Protein AF-A0A7V7WL93-F1 (afdb_monomer_lite)

Radius of gyration: 30.57 Å; chains: 1; bounding box: 60×70×82 Å

Foldseek 3Di:
DDDDDDDDDDDDPPDDDVVVVVVVVVVVPPPDQDLVSVLVVLLVVLLVCLQQLPPPVNVVRVVVSLVSLVVVDPDPVSSVVSVVSSVVSVVSSVVNNVVVVVVVVVVVVVVVVVVVVVVVVVVVVVVVVD

Secondary structure (DSSP, 8-state):
-------------TTS-HHHHHHHHHHHT-PPPPHHHHHHHHHHHHHHHHHHT-HHHHHHHHHHHHHHHHHH--SHHHHHHHHHHHHHHHHHHHHHHHHHHHHHHHHHHHHHHHHHHHHHHHHHHHHHT-

pLDDT: mean 81.03, std 16.49, range [40.09, 96.81]

Sequence (130 aa):
MRGNLSMKPEFQKPGMNPFFVALAGARAQAKEATPVQKLFTEIRELEKLAEAGNLKGWQEKVPQVLELAETVHEDPIKRLEIQVQIKKYELTLYLKASKQALQQAQTAETQAKEAELLDNTSASRELWNK

Structure (mmCIF, N/CA/C/O backbone):
data_AF-A0A7V7WL93-F1
#
_entry.id   AF-A0A7V7WL93-F1
#
loop_
_atom_site.group_PDB
_atom_site.id
_atom_site.type_symbol
_atom_site.label_atom_id
_atom_site.label_alt_id
_atom_site.label_comp_id
_atom_site.label_asym_id
_atom_site.label_entity_id
_atom_site.label_seq_id
_atom_site.pdbx_PDB_ins_code
_atom_site.Cartn_x
_atom_site.Cartn_y
_atom_site.Cartn_z
_atom_site.occupancy
_atom_site.B_iso_or_equiv
_atom_site.auth_seq_id
_atom_site.auth_comp_id
_atom_site.auth_asym_id
_atom_site.auth_atom_id
_atom_site.pdbx_PDB_model_num
ATOM 1 N N . MET A 1 1 ? -29.099 -60.431 33.710 1.00 41.91 1 MET A N 1
ATOM 2 C CA . MET A 1 1 ? -27.619 -60.421 33.710 1.00 41.91 1 MET A CA 1
ATOM 3 C C . MET A 1 1 ? -27.160 -59.228 32.883 1.00 41.91 1 MET A C 1
ATOM 5 O O . MET A 1 1 ? -27.597 -59.105 31.748 1.00 41.91 1 MET A O 1
ATOM 9 N N . ARG A 1 2 ? -26.414 -58.291 33.485 1.00 40.09 2 ARG A N 1
ATOM 10 C CA . ARG A 1 2 ? -25.962 -57.039 32.852 1.00 40.09 2 ARG A CA 1
ATOM 11 C C . ARG A 1 2 ? -24.677 -57.302 32.061 1.00 40.09 2 ARG A C 1
ATOM 13 O O . ARG A 1 2 ? -23.695 -57.737 32.652 1.00 40.09 2 ARG A O 1
ATOM 20 N N . GLY A 1 3 ? -24.687 -57.037 30.757 1.00 45.00 3 GLY A N 1
ATOM 21 C CA . GLY A 1 3 ? -23.476 -56.975 29.940 1.00 45.00 3 GLY A CA 1
ATOM 22 C C . GLY A 1 3 ? -22.896 -55.565 30.000 1.00 45.00 3 GLY A C 1
ATOM 23 O O . GLY A 1 3 ? -23.440 -54.655 29.383 1.00 45.00 3 GLY A O 1
ATOM 24 N N . ASN A 1 4 ? -21.819 -55.376 30.763 1.00 47.94 4 ASN A N 1
ATOM 25 C CA . ASN A 1 4 ? -21.038 -54.143 30.730 1.00 47.94 4 ASN A CA 1
ATOM 26 C C . ASN A 1 4 ? -20.194 -54.136 29.450 1.00 47.94 4 ASN A C 1
ATOM 28 O O . ASN A 1 4 ? -19.254 -54.920 29.317 1.00 47.94 4 ASN A O 1
ATOM 32 N N . LEU A 1 5 ? -20.529 -53.250 28.512 1.00 53.25 5 LEU A N 1
ATOM 33 C CA . LEU A 1 5 ? -19.674 -52.937 27.373 1.00 53.25 5 LEU A CA 1
ATOM 34 C C . LEU A 1 5 ? -18.415 -52.230 27.886 1.00 53.25 5 LEU A C 1
ATOM 36 O O . LEU A 1 5 ? -18.465 -51.143 28.457 1.00 53.25 5 LEU A O 1
ATOM 40 N N . SER A 1 6 ? -17.289 -52.910 27.703 1.00 41.91 6 SER A N 1
ATOM 41 C CA . SER A 1 6 ? -15.938 -52.431 27.959 1.00 41.91 6 SER A CA 1
ATOM 42 C C . SER A 1 6 ? -15.659 -51.175 27.125 1.00 41.91 6 SER A C 1
ATOM 44 O O . SER A 1 6 ? -15.492 -51.259 25.909 1.00 41.91 6 SER A O 1
ATOM 46 N N . MET A 1 7 ? -15.582 -50.009 27.773 1.00 50.34 7 MET A N 1
ATOM 47 C CA . MET A 1 7 ? -14.844 -48.877 27.216 1.00 50.34 7 MET A CA 1
ATOM 48 C C . MET A 1 7 ? -13.356 -49.208 27.315 1.00 50.34 7 MET A C 1
ATOM 50 O O . MET A 1 7 ? -12.782 -49.219 28.403 1.00 50.34 7 MET A O 1
ATOM 54 N N . LYS A 1 8 ? -12.735 -49.516 26.176 1.00 47.53 8 LYS A N 1
ATOM 55 C CA . LYS A 1 8 ? -11.277 -49.531 26.063 1.00 47.53 8 LYS A CA 1
ATOM 56 C C . LYS A 1 8 ? -10.799 -48.075 26.066 1.00 47.53 8 LYS A C 1
ATOM 58 O O . LYS A 1 8 ? -11.231 -47.330 25.189 1.00 47.53 8 LYS A O 1
ATOM 63 N N . PRO A 1 9 ? -9.929 -47.645 26.991 1.00 48.78 9 PRO A N 1
ATOM 64 C CA . PRO A 1 9 ? -9.226 -46.386 26.816 1.00 48.78 9 PRO A CA 1
ATOM 65 C C . PRO A 1 9 ? -8.231 -46.559 25.664 1.00 48.78 9 PRO A C 1
ATOM 67 O O . PRO A 1 9 ? -7.380 -47.452 25.694 1.00 48.78 9 PRO A O 1
ATOM 70 N N . GLU A 1 10 ? -8.360 -45.736 24.625 1.00 54.91 10 GLU A N 1
ATOM 71 C CA . GLU A 1 10 ? -7.340 -45.624 23.587 1.00 54.91 10 GLU A CA 1
ATOM 72 C C . GLU A 1 10 ? -6.031 -45.174 24.243 1.00 54.91 10 GLU A C 1
ATOM 74 O O . GLU A 1 10 ? -5.923 -44.095 24.825 1.00 54.91 10 GLU A O 1
ATOM 79 N N . PHE A 1 11 ? -5.045 -46.066 24.200 1.00 48.75 11 PHE A N 1
ATOM 80 C CA . PHE A 1 11 ? -3.708 -45.860 24.733 1.00 48.75 11 PHE A CA 1
ATOM 81 C C . PHE A 1 11 ? -3.065 -44.642 24.048 1.00 48.75 11 PHE A C 1
ATOM 83 O O . PHE A 1 11 ? -2.722 -44.690 22.864 1.00 48.75 11 PHE A O 1
ATOM 90 N N . GLN A 1 12 ? -2.870 -43.549 24.792 1.00 56.88 12 GLN A N 1
ATOM 91 C CA . GLN A 1 12 ? -1.977 -42.470 24.373 1.00 56.88 12 GLN A CA 1
ATOM 92 C C . GLN A 1 12 ? -0.568 -43.050 24.196 1.00 56.88 12 GLN A C 1
ATOM 94 O O . GLN A 1 12 ? -0.054 -43.743 25.076 1.00 56.88 12 GLN A O 1
ATOM 99 N N . LYS A 1 13 ? 0.044 -42.793 23.034 1.00 57.97 13 LYS A N 1
ATOM 100 C CA . LYS A 1 13 ? 1.392 -43.267 22.691 1.00 57.97 13 LYS A CA 1
ATOM 101 C C . LYS A 1 13 ? 2.375 -42.940 23.834 1.00 57.97 13 LYS A C 1
ATOM 103 O O . LYS A 1 13 ? 2.469 -41.770 24.216 1.00 57.97 13 LYS A O 1
ATOM 108 N N . PRO A 1 14 ? 3.119 -43.925 24.366 1.00 53.66 14 PRO A N 1
ATOM 109 C CA . PRO A 1 14 ? 4.050 -43.698 25.463 1.00 53.66 14 PRO A CA 1
ATOM 110 C C . PRO A 1 14 ? 5.256 -42.913 24.934 1.00 53.66 14 PRO A C 1
ATOM 112 O O . PRO A 1 14 ? 6.034 -43.426 24.135 1.00 53.66 14 PRO A O 1
ATOM 115 N N . GLY A 1 15 ? 5.380 -41.645 25.332 1.00 58.50 15 GLY A N 1
ATOM 116 C CA . GLY A 1 15 ? 6.540 -40.809 24.992 1.00 58.50 15 GLY A CA 1
ATOM 117 C C . GLY A 1 15 ? 6.270 -39.307 24.880 1.00 58.50 15 GLY A C 1
ATOM 118 O O . GLY A 1 15 ? 7.210 -38.519 24.915 1.00 58.50 15 GLY A O 1
ATOM 119 N N . MET A 1 16 ? 5.010 -38.879 24.783 1.00 60.91 16 MET A N 1
ATOM 120 C CA . MET A 1 16 ? 4.669 -37.454 24.749 1.00 60.91 16 MET A CA 1
ATOM 121 C C . MET A 1 16 ? 4.348 -36.966 26.160 1.00 60.91 16 MET A C 1
ATOM 123 O O . MET A 1 16 ? 3.373 -37.396 26.770 1.00 60.91 16 MET A O 1
ATOM 127 N N . ASN A 1 17 ? 5.192 -36.078 26.690 1.00 75.88 17 ASN A N 1
ATOM 128 C CA . ASN A 1 17 ? 5.000 -35.498 28.015 1.00 75.88 17 ASN A CA 1
ATOM 129 C C . ASN A 1 17 ? 3.629 -34.774 28.071 1.00 75.88 17 ASN A C 1
ATOM 131 O O . ASN A 1 17 ? 3.335 -33.962 27.185 1.00 75.88 17 ASN A O 1
ATOM 135 N N . PRO A 1 18 ? 2.789 -35.057 29.089 1.00 67.88 18 PRO A N 1
ATOM 136 C CA . PRO A 1 18 ? 1.425 -34.532 29.207 1.00 67.88 18 PRO A CA 1
ATOM 137 C C . PRO A 1 18 ? 1.363 -33.000 29.194 1.00 67.88 18 PRO A C 1
ATOM 139 O O . PRO A 1 18 ? 0.357 -32.434 28.772 1.00 67.88 18 PRO A O 1
ATOM 142 N N . PHE A 1 19 ? 2.453 -32.319 29.561 1.00 68.50 19 PHE A N 1
ATOM 143 C CA . PHE A 1 19 ? 2.578 -30.871 29.431 1.00 68.50 19 PHE A CA 1
ATOM 144 C C . PHE A 1 19 ? 2.536 -30.406 27.969 1.00 68.50 19 PHE A C 1
ATOM 146 O O . PHE A 1 19 ? 1.856 -29.435 27.659 1.00 68.50 19 PHE A O 1
ATOM 153 N N . PHE A 1 20 ? 3.196 -31.111 27.042 1.00 67.50 20 PHE A N 1
ATOM 154 C CA . PHE A 1 20 ? 3.158 -30.770 25.614 1.00 67.50 20 PHE A CA 1
ATOM 155 C C . PHE A 1 20 ? 1.814 -31.108 24.976 1.00 67.50 20 PHE A C 1
ATOM 157 O O . PHE A 1 20 ? 1.381 -30.391 24.082 1.00 67.50 20 PHE A O 1
ATOM 164 N N . VAL A 1 21 ? 1.130 -32.151 25.451 1.00 69.19 21 VAL A N 1
ATOM 165 C CA . VAL A 1 21 ? -0.228 -32.490 24.998 1.00 69.19 21 VAL A CA 1
ATOM 166 C C . VAL A 1 21 ? -1.230 -31.434 25.475 1.00 69.19 21 VAL A C 1
ATOM 168 O O . VAL A 1 21 ? -2.044 -30.967 24.683 1.00 69.19 21 VAL A O 1
ATOM 171 N N . ALA A 1 22 ? -1.119 -30.981 26.727 1.00 64.31 22 ALA A N 1
ATOM 172 C CA . ALA A 1 22 ? -1.926 -29.886 27.260 1.00 64.31 22 ALA A CA 1
ATOM 173 C C . ALA A 1 22 ? -1.605 -28.541 26.584 1.00 64.31 22 ALA A C 1
ATOM 175 O O . ALA A 1 22 ? -2.518 -27.793 26.248 1.00 64.31 22 ALA A O 1
ATOM 176 N N . LEU A 1 23 ? -0.328 -28.249 26.311 1.00 64.44 23 LEU A N 1
ATOM 177 C CA . LEU A 1 23 ? 0.098 -27.043 25.593 1.00 64.44 23 LEU A CA 1
ATOM 178 C C . LEU A 1 23 ? -0.355 -27.064 24.124 1.00 64.44 23 LEU A C 1
ATOM 180 O O . LEU A 1 23 ? -0.770 -26.036 23.594 1.00 64.44 23 LEU A O 1
ATOM 184 N N . ALA A 1 24 ? -0.305 -28.223 23.463 1.00 62.72 24 ALA A N 1
ATOM 185 C CA . ALA A 1 24 ? -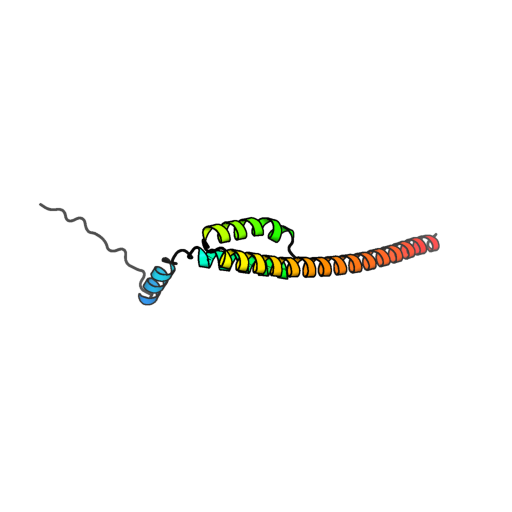0.823 -28.406 22.111 1.00 62.72 24 ALA A CA 1
ATOM 186 C C . ALA A 1 24 ? -2.353 -28.293 22.078 1.00 62.72 24 ALA A C 1
ATOM 188 O O . ALA A 1 24 ? -2.882 -27.642 21.184 1.00 62.72 24 ALA A O 1
ATOM 189 N N . GLY A 1 25 ? -3.056 -28.834 23.077 1.00 60.47 25 GLY A N 1
ATOM 190 C CA . GLY A 1 25 ? -4.499 -28.652 23.250 1.00 60.47 25 GLY A CA 1
ATOM 191 C C . GLY A 1 25 ? -4.888 -27.192 23.505 1.00 60.47 25 GLY A C 1
ATOM 192 O O . GLY A 1 25 ? -5.840 -26.697 22.910 1.00 60.47 25 GLY A O 1
ATOM 193 N N . ALA A 1 26 ? -4.104 -26.463 24.304 1.00 59.12 26 ALA A N 1
ATOM 194 C CA . ALA A 1 26 ? -4.295 -25.033 24.550 1.00 59.12 26 ALA A CA 1
ATOM 195 C C . ALA A 1 26 ? -3.971 -24.167 23.316 1.00 59.12 26 ALA A C 1
ATOM 197 O O . ALA A 1 26 ? -4.628 -23.157 23.088 1.00 59.12 26 ALA A O 1
ATOM 198 N N . ARG A 1 27 ? -2.995 -24.568 22.485 1.00 55.00 27 ARG A N 1
ATOM 199 C CA . ARG A 1 27 ? -2.725 -23.931 21.181 1.00 55.00 27 ARG A CA 1
ATOM 200 C C . ARG A 1 27 ? -3.772 -24.275 20.123 1.00 55.00 27 ARG A C 1
ATOM 202 O O . ARG A 1 27 ? -4.050 -23.435 19.277 1.00 55.00 27 ARG A O 1
ATOM 209 N N . ALA A 1 28 ? -4.352 -25.473 20.165 1.00 54.91 28 ALA A N 1
ATOM 210 C CA . ALA A 1 28 ? -5.471 -25.861 19.306 1.00 54.91 28 ALA A CA 1
ATOM 211 C C . ALA A 1 28 ? -6.758 -25.091 19.659 1.00 54.91 28 ALA A C 1
ATOM 213 O O . ALA A 1 28 ? -7.605 -24.889 18.798 1.00 54.91 28 ALA A O 1
ATOM 214 N N . GLN A 1 29 ? -6.862 -24.583 20.891 1.00 53.59 29 GLN A N 1
ATOM 215 C CA . GLN A 1 29 ? -7.824 -23.559 21.304 1.00 53.59 29 GLN A CA 1
ATOM 216 C C . GLN A 1 29 ? -7.270 -22.144 21.076 1.00 53.59 29 GLN A C 1
ATOM 218 O O . GLN A 1 29 ? -7.368 -21.280 21.951 1.00 53.59 29 GLN A O 1
ATOM 223 N N . ALA A 1 30 ? -6.646 -21.895 19.919 1.00 59.03 30 ALA A N 1
ATOM 224 C CA . ALA A 1 30 ? -6.287 -20.544 19.509 1.00 59.03 30 ALA A CA 1
ATOM 225 C C . ALA A 1 30 ? -7.566 -19.700 19.522 1.00 59.03 30 ALA A C 1
ATOM 227 O O . ALA A 1 30 ? -8.421 -19.854 18.653 1.00 59.03 30 ALA A O 1
ATOM 228 N N . LYS A 1 31 ? -7.725 -18.866 20.560 1.00 65.56 31 LYS A N 1
ATOM 229 C CA . LYS A 1 31 ? -8.835 -17.919 20.672 1.00 65.56 31 LYS A CA 1
ATOM 230 C C . LYS A 1 31 ? -8.948 -17.193 19.340 1.00 65.56 31 LYS A C 1
ATOM 232 O O . LYS A 1 31 ? -7.959 -16.615 18.887 1.00 65.56 31 LYS A O 1
ATOM 237 N N . GLU A 1 32 ? -10.126 -17.257 18.725 1.00 71.12 32 GLU A N 1
ATOM 238 C CA . GLU A 1 32 ? -10.400 -16.506 17.507 1.00 71.12 32 GLU A CA 1
ATOM 239 C C . GLU A 1 32 ? -9.977 -15.053 17.728 1.00 71.12 32 GLU A C 1
ATOM 241 O O . GLU A 1 32 ? -10.304 -14.448 18.755 1.00 71.12 32 GLU A O 1
ATOM 246 N N . ALA A 1 33 ? -9.178 -14.524 16.799 1.00 75.75 33 ALA A N 1
ATOM 247 C CA . ALA A 1 33 ? -8.666 -13.167 16.903 1.00 75.75 33 ALA A CA 1
ATOM 248 C C . ALA A 1 33 ? -9.840 -12.200 17.080 1.00 75.75 33 ALA A C 1
ATOM 250 O O . ALA A 1 33 ? -10.824 -12.262 16.332 1.00 75.75 33 ALA A O 1
ATOM 251 N N . THR A 1 34 ? -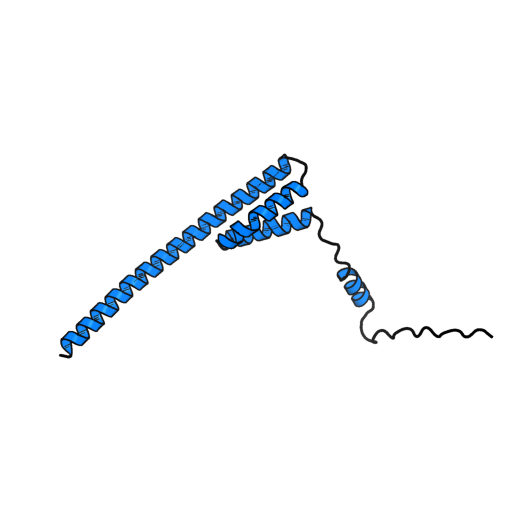9.740 -11.309 18.067 1.00 85.44 34 THR A N 1
ATOM 252 C CA . THR A 1 34 ? -10.799 -10.325 18.296 1.00 85.44 34 THR A CA 1
ATOM 253 C C . THR A 1 34 ? -10.933 -9.412 17.070 1.00 85.44 34 THR A C 1
ATOM 255 O O . THR A 1 34 ? -9.951 -9.211 16.351 1.00 85.44 34 THR A O 1
ATOM 258 N N . PRO A 1 35 ? -12.111 -8.820 16.807 1.00 85.31 35 PRO A N 1
ATOM 259 C CA . PRO A 1 35 ? -12.302 -7.934 15.653 1.00 85.31 35 PRO A CA 1
ATOM 260 C C . PRO A 1 35 ? -11.268 -6.796 15.581 1.00 85.31 35 PRO A C 1
ATOM 262 O O . PRO A 1 35 ? -10.745 -6.486 14.515 1.00 85.31 35 PRO A O 1
ATOM 265 N N . VAL A 1 36 ? -10.875 -6.257 16.739 1.00 88.38 36 VAL A N 1
ATOM 266 C CA . VAL A 1 36 ? -9.806 -5.254 16.864 1.00 88.38 36 VAL A CA 1
ATOM 267 C C . VAL A 1 36 ? -8.439 -5.819 16.468 1.00 88.38 36 VAL A C 1
ATOM 269 O O . VAL A 1 36 ? -7.679 -5.160 15.765 1.00 88.38 36 VAL A O 1
ATOM 272 N N . GLN A 1 37 ? -8.111 -7.045 16.885 1.00 88.88 37 GLN A N 1
ATOM 273 C CA . GLN A 1 37 ? -6.859 -7.694 16.484 1.00 88.88 37 GLN A CA 1
ATOM 274 C C . GLN A 1 37 ? -6.814 -7.941 14.976 1.00 88.88 37 GLN A C 1
ATOM 276 O O . GLN A 1 37 ? -5.776 -7.692 14.369 1.00 88.88 37 GLN A O 1
ATOM 281 N N . LYS A 1 38 ? -7.938 -8.360 14.377 1.00 91.06 38 LYS A N 1
ATOM 282 C CA . LYS A 1 38 ? -8.065 -8.507 12.921 1.00 91.06 38 LYS A CA 1
ATOM 283 C C . LYS A 1 38 ? -7.820 -7.174 12.213 1.00 91.06 38 LYS A C 1
ATOM 285 O O . LYS A 1 38 ? -7.033 -7.116 11.276 1.00 91.06 38 LYS A O 1
ATOM 290 N N . LEU A 1 39 ? -8.404 -6.085 12.711 1.00 91.56 39 LEU A N 1
ATOM 291 C CA . LEU A 1 39 ? -8.183 -4.757 12.140 1.00 91.56 39 LEU A CA 1
ATOM 292 C C . LEU A 1 39 ? -6.700 -4.361 12.158 1.00 91.56 39 LEU A C 1
ATOM 294 O O . LEU A 1 39 ? -6.160 -3.946 11.136 1.00 91.56 39 LEU A O 1
ATOM 298 N N . PHE A 1 40 ? -6.006 -4.555 13.281 1.00 91.50 40 PHE A N 1
ATOM 299 C CA . PHE A 1 40 ? -4.575 -4.249 13.358 1.00 91.50 40 PHE A CA 1
ATOM 300 C C . PHE A 1 40 ? -3.714 -5.132 12.450 1.00 91.50 40 PHE A C 1
ATOM 302 O O . PHE A 1 40 ? -2.722 -4.647 11.902 1.00 91.50 40 PHE A O 1
ATOM 309 N N . THR A 1 41 ? -4.066 -6.408 12.267 1.00 93.12 41 THR A N 1
ATOM 310 C CA . THR A 1 41 ? -3.349 -7.268 11.316 1.00 93.12 41 THR A CA 1
ATOM 311 C C . THR A 1 41 ? -3.536 -6.792 9.882 1.00 93.12 41 THR A C 1
ATOM 313 O O . THR A 1 41 ? -2.550 -6.687 9.159 1.00 93.12 41 THR A O 1
ATOM 316 N N . GLU A 1 42 ? -4.755 -6.409 9.503 1.00 93.88 42 GLU A N 1
ATOM 317 C CA . GLU A 1 42 ? -5.061 -5.900 8.163 1.00 93.88 42 GLU A CA 1
ATOM 318 C C . GLU A 1 42 ? -4.361 -4.557 7.884 1.00 93.88 42 GLU A C 1
ATOM 320 O O . GLU A 1 42 ? -3.762 -4.363 6.826 1.00 93.88 42 GLU A O 1
ATOM 325 N N . ILE A 1 43 ? -4.325 -3.651 8.868 1.00 94.50 43 ILE A N 1
ATOM 326 C CA . ILE A 1 43 ? -3.577 -2.385 8.774 1.00 94.50 43 ILE A CA 1
ATOM 327 C C . ILE A 1 43 ? -2.076 -2.643 8.588 1.00 94.50 43 ILE A C 1
ATOM 329 O O . ILE A 1 43 ? -1.423 -1.983 7.779 1.00 94.50 43 ILE A O 1
ATOM 333 N N . ARG A 1 44 ? -1.515 -3.622 9.303 1.00 95.19 44 ARG A N 1
ATOM 334 C CA . ARG A 1 44 ? -0.104 -4.000 9.151 1.00 95.19 44 ARG A CA 1
ATOM 335 C C . ARG A 1 44 ? 0.189 -4.598 7.775 1.00 95.19 44 ARG A C 1
ATOM 337 O O . ARG A 1 44 ? 1.303 -4.490 7.270 1.00 95.19 44 ARG A O 1
ATOM 344 N N . GLU A 1 45 ? -0.782 -5.253 7.157 1.00 94.94 45 GLU A N 1
ATOM 345 C CA . GLU A 1 45 ? -0.639 -5.750 5.791 1.00 94.94 45 GLU A CA 1
ATOM 346 C C . GLU A 1 45 ? -0.696 -4.621 4.763 1.00 94.94 45 GLU A C 1
ATOM 348 O O . GLU A 1 45 ? 0.105 -4.629 3.828 1.00 94.94 45 GLU A O 1
ATOM 353 N N . LEU A 1 46 ? -1.540 -3.607 4.976 1.00 95.50 46 LEU A N 1
ATOM 354 C CA . LEU A 1 46 ? -1.505 -2.374 4.186 1.00 95.50 46 LEU A CA 1
ATOM 355 C C . LEU A 1 46 ? -0.138 -1.680 4.275 1.00 95.50 46 LEU A C 1
ATOM 357 O O . LEU A 1 46 ? 0.412 -1.287 3.248 1.00 95.50 46 LEU A O 1
ATOM 361 N N . GLU A 1 47 ? 0.452 -1.590 5.468 1.00 96.25 47 GLU A N 1
ATOM 362 C CA . GLU A 1 47 ? 1.803 -1.043 5.656 1.00 96.25 47 GLU A CA 1
ATOM 363 C C . GLU A 1 47 ? 2.846 -1.792 4.810 1.00 96.25 47 GLU A C 1
ATOM 365 O O . GLU A 1 47 ? 3.601 -1.169 4.063 1.00 96.25 47 GLU A O 1
ATOM 370 N N . LYS A 1 48 ? 2.834 -3.132 4.829 1.00 95.81 48 LYS A N 1
ATOM 371 C CA . LYS A 1 48 ? 3.739 -3.949 3.999 1.00 95.81 48 LYS A CA 1
ATOM 372 C C . LYS A 1 48 ? 3.534 -3.718 2.501 1.00 95.81 48 LYS A C 1
ATOM 374 O O . LYS A 1 48 ? 4.506 -3.653 1.749 1.00 95.81 48 LYS A O 1
ATOM 379 N N . LEU A 1 49 ? 2.282 -3.607 2.052 1.00 94.75 49 LEU A N 1
ATOM 380 C CA . LEU A 1 49 ? 1.965 -3.324 0.649 1.00 94.75 49 LEU A CA 1
ATOM 381 C C . LEU A 1 49 ? 2.489 -1.946 0.228 1.00 94.75 49 LEU A C 1
ATOM 383 O O . LEU A 1 49 ? 3.055 -1.814 -0.860 1.00 94.75 49 LEU A O 1
ATOM 387 N N . ALA A 1 50 ? 2.360 -0.949 1.105 1.00 95.00 50 ALA A N 1
ATOM 388 C CA . ALA A 1 50 ? 2.892 0.389 0.891 1.00 95.00 50 ALA A CA 1
ATOM 389 C C . ALA A 1 50 ? 4.424 0.405 0.818 1.00 95.00 50 ALA A C 1
ATOM 391 O O . ALA A 1 50 ? 4.991 1.004 -0.096 1.00 95.00 50 ALA A O 1
ATOM 392 N N . GLU A 1 51 ? 5.107 -0.292 1.728 1.00 94.31 51 GLU A N 1
ATOM 393 C CA . GLU A 1 51 ? 6.569 -0.416 1.710 1.00 94.31 51 GLU A CA 1
ATOM 394 C C . GLU A 1 51 ? 7.087 -1.094 0.437 1.00 94.31 51 GLU A C 1
ATOM 396 O O . GLU A 1 51 ? 8.121 -0.685 -0.103 1.00 94.31 51 GLU A O 1
ATOM 401 N N . ALA A 1 52 ? 6.348 -2.091 -0.057 1.00 93.12 52 ALA A N 1
ATOM 402 C CA . ALA A 1 52 ? 6.652 -2.801 -1.294 1.00 93.12 52 ALA A CA 1
ATOM 403 C C . ALA A 1 52 ? 6.346 -1.988 -2.566 1.00 93.12 52 ALA A C 1
ATOM 405 O O . ALA A 1 52 ? 6.856 -2.329 -3.632 1.00 93.12 52 ALA A O 1
ATOM 406 N N . GLY A 1 53 ? 5.530 -0.930 -2.482 1.00 92.06 53 GLY A N 1
ATOM 407 C CA . GLY A 1 53 ? 5.055 -0.194 -3.659 1.00 92.06 53 GLY A CA 1
ATOM 408 C C . GLY A 1 53 ? 3.963 -0.930 -4.451 1.00 92.06 53 GLY A C 1
ATOM 409 O O . GLY A 1 53 ? 3.734 -0.615 -5.617 1.00 92.06 53 GLY A O 1
ATOM 410 N N . ASN A 1 54 ? 3.283 -1.920 -3.857 1.00 94.00 54 ASN A N 1
ATOM 411 C CA . ASN A 1 54 ? 2.303 -2.756 -4.557 1.00 94.00 54 ASN A CA 1
ATOM 412 C C . ASN A 1 54 ? 0.924 -2.077 -4.653 1.00 94.00 54 ASN A C 1
ATOM 414 O O . ASN A 1 54 ? 0.042 -2.301 -3.821 1.00 94.00 54 ASN A O 1
ATOM 418 N N . LEU A 1 55 ? 0.732 -1.274 -5.703 1.00 93.44 55 LEU A N 1
ATOM 419 C CA . LEU A 1 55 ? -0.518 -0.547 -5.958 1.00 93.44 55 L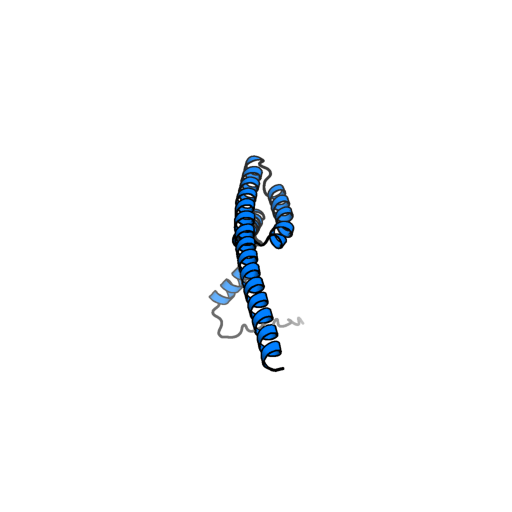EU A CA 1
ATOM 420 C C . LEU A 1 55 ? -1.728 -1.467 -6.145 1.00 93.44 55 LEU A C 1
ATOM 422 O O . LEU A 1 55 ? -2.811 -1.161 -5.653 1.00 93.44 55 LEU A O 1
ATOM 426 N N . LYS A 1 56 ? -1.551 -2.600 -6.830 1.00 93.25 56 LYS A N 1
ATOM 427 C CA . LYS A 1 56 ? -2.655 -3.520 -7.124 1.00 93.25 56 LYS A CA 1
ATOM 428 C C . LYS A 1 56 ? -3.185 -4.168 -5.845 1.00 93.25 56 LYS A C 1
ATOM 430 O O . LYS A 1 56 ? -4.376 -4.090 -5.564 1.00 93.25 56 LYS A O 1
ATOM 435 N N . GLY A 1 57 ? -2.285 -4.730 -5.036 1.00 93.69 57 GLY A N 1
ATOM 436 C CA . GLY A 1 57 ? -2.664 -5.331 -3.755 1.00 93.69 57 GLY A CA 1
ATOM 437 C C . GLY A 1 57 ? -3.267 -4.310 -2.790 1.00 93.69 57 GLY A C 1
ATOM 438 O O . GLY A 1 57 ? -4.190 -4.629 -2.048 1.00 93.69 57 GLY A O 1
ATOM 439 N N . TRP A 1 58 ? -2.792 -3.062 -2.828 1.00 95.06 58 TRP A N 1
ATOM 440 C CA . TRP A 1 58 ? -3.367 -1.971 -2.045 1.00 95.06 58 TRP A CA 1
ATOM 441 C C . TRP A 1 58 ? -4.824 -1.674 -2.434 1.00 95.06 58 TRP A C 1
ATOM 443 O O . TRP A 1 58 ? -5.689 -1.625 -1.561 1.00 95.06 58 TRP A O 1
ATOM 453 N N . GLN A 1 59 ? -5.117 -1.527 -3.731 1.00 94.81 59 GLN A N 1
ATOM 454 C CA . GLN A 1 59 ? -6.469 -1.229 -4.229 1.00 94.81 59 GLN A CA 1
ATOM 455 C C . GLN A 1 59 ? -7.490 -2.316 -3.874 1.00 94.81 59 GLN A C 1
ATOM 457 O O . GLN A 1 59 ? -8.631 -2.002 -3.546 1.00 94.81 59 GLN A O 1
ATOM 462 N N . GLU A 1 60 ? -7.076 -3.581 -3.904 1.00 95.31 60 GLU A N 1
ATOM 463 C CA . GLU A 1 60 ? -7.934 -4.716 -3.548 1.00 95.31 60 GLU A CA 1
ATOM 464 C C . GLU A 1 60 ? -8.234 -4.765 -2.039 1.00 95.31 60 GLU A C 1
ATOM 466 O O . GLU A 1 60 ? -9.316 -5.191 -1.628 1.00 95.31 60 GLU A O 1
ATOM 471 N N . LYS A 1 61 ? -7.283 -4.318 -1.210 1.00 93.56 61 LYS A N 1
ATOM 472 C CA . LYS A 1 61 ? -7.303 -4.542 0.238 1.00 93.56 61 LYS A CA 1
ATOM 473 C C . LYS A 1 61 ? -7.848 -3.374 1.055 1.00 93.56 61 LYS A C 1
ATOM 475 O O . LYS A 1 61 ? -8.532 -3.597 2.049 1.00 93.56 61 LYS A O 1
ATOM 480 N N . VAL A 1 62 ? -7.609 -2.132 0.634 1.00 94.50 62 VAL A N 1
ATOM 481 C CA . VAL A 1 62 ? -8.067 -0.930 1.358 1.00 94.50 62 VAL A CA 1
ATOM 482 C C . VAL A 1 62 ? -9.569 -0.914 1.664 1.00 94.50 62 VAL A C 1
ATOM 484 O O . VAL A 1 62 ? -9.905 -0.612 2.811 1.00 94.50 62 VAL A O 1
ATOM 487 N N . PRO A 1 63 ? -10.479 -1.248 0.724 1.00 94.62 63 PRO A N 1
ATOM 488 C CA . PRO A 1 63 ? -11.915 -1.225 1.006 1.00 94.62 63 PRO A CA 1
ATOM 489 C C . PRO A 1 63 ? -12.300 -2.148 2.167 1.00 94.62 63 PRO A C 1
ATOM 491 O O . PRO A 1 63 ? -13.086 -1.759 3.025 1.00 94.62 63 PRO A O 1
ATOM 494 N N . GLN A 1 64 ? -11.671 -3.324 2.244 1.00 93.50 64 GLN A N 1
ATOM 495 C CA . GLN A 1 64 ? -11.929 -4.321 3.287 1.00 93.50 64 GLN A CA 1
ATOM 496 C C . GLN A 1 64 ? -11.501 -3.809 4.668 1.00 93.50 64 GLN A C 1
ATOM 498 O O . GLN A 1 64 ? -12.202 -4.008 5.656 1.00 93.50 64 GLN A O 1
ATOM 503 N N . VAL A 1 65 ? -10.364 -3.108 4.745 1.00 93.31 65 VAL A N 1
ATOM 504 C CA . VAL A 1 65 ? -9.872 -2.537 6.010 1.00 93.31 65 VAL A CA 1
ATOM 505 C C . VAL A 1 65 ? -10.740 -1.367 6.471 1.00 93.31 65 VAL A C 1
ATOM 507 O O . VAL A 1 65 ? -10.968 -1.217 7.669 1.00 93.31 65 VAL A O 1
ATOM 510 N N . LEU A 1 66 ? -11.245 -0.552 5.540 1.00 93.19 66 LEU A N 1
ATOM 511 C CA . LEU A 1 66 ? -12.157 0.550 5.859 1.00 93.19 66 LEU A CA 1
ATOM 512 C C . LEU A 1 66 ? -13.500 0.036 6.387 1.00 93.19 66 LEU A C 1
ATOM 514 O O . LEU A 1 66 ? -13.955 0.505 7.427 1.00 93.19 66 LEU A O 1
ATOM 518 N N . GLU A 1 67 ? -14.084 -0.972 5.738 1.00 92.88 67 GLU A N 1
ATOM 519 C CA . GLU A 1 67 ? -15.312 -1.626 6.206 1.00 92.88 67 GLU A CA 1
ATOM 520 C C . GLU A 1 67 ? -15.108 -2.278 7.586 1.00 92.88 67 GLU A C 1
ATOM 522 O O . GLU A 1 67 ? -15.921 -2.125 8.502 1.00 92.88 67 GLU A O 1
ATOM 527 N N . LEU A 1 68 ? -13.965 -2.939 7.795 1.00 91.19 68 LEU A N 1
ATOM 528 C CA . LEU A 1 68 ? -13.619 -3.500 9.098 1.00 91.19 68 LEU A CA 1
ATOM 529 C C . LEU A 1 68 ? -13.449 -2.406 10.168 1.00 91.19 68 LEU A C 1
ATOM 531 O O . LEU A 1 68 ? -13.874 -2.585 11.304 1.00 91.19 68 LEU A O 1
ATOM 535 N N . ALA A 1 69 ? -12.876 -1.252 9.827 1.00 90.94 69 ALA A N 1
ATOM 536 C CA . ALA A 1 69 ? -12.747 -0.135 10.760 1.00 90.94 69 ALA A CA 1
ATOM 537 C C . ALA A 1 69 ? -14.112 0.448 11.162 1.00 90.94 69 ALA A C 1
ATOM 539 O O . ALA A 1 69 ? -14.303 0.799 12.327 1.00 90.94 69 ALA A O 1
ATOM 540 N N . GLU A 1 70 ? -15.066 0.516 10.229 1.00 90.44 70 GLU A N 1
ATOM 541 C CA . GLU A 1 70 ? -16.434 0.970 10.501 1.00 90.44 70 GLU A CA 1
ATOM 542 C C . GLU A 1 70 ? -17.200 0.010 11.414 1.00 90.44 70 GLU A C 1
ATOM 544 O O . GLU A 1 70 ? -17.913 0.458 12.309 1.00 90.44 70 GLU A O 1
ATOM 549 N N . THR A 1 71 ? -17.018 -1.299 11.234 1.00 89.75 71 THR A N 1
ATOM 550 C CA . THR A 1 71 ? -17.677 -2.314 12.075 1.00 89.75 71 THR A CA 1
ATOM 551 C C . THR A 1 71 ? -17.055 -2.446 13.465 1.00 89.75 71 THR A C 1
ATOM 553 O O . THR A 1 71 ? -17.752 -2.764 14.426 1.00 89.75 71 THR A O 1
ATOM 556 N N . VAL A 1 72 ? -15.747 -2.211 13.597 1.00 90.12 72 VAL A N 1
ATOM 557 C CA . VAL A 1 72 ? -15.010 -2.370 14.862 1.00 90.12 72 VAL A CA 1
ATOM 558 C C . VAL A 1 72 ? -15.100 -1.128 15.755 1.00 90.12 72 VAL A C 1
ATOM 560 O O . VAL A 1 72 ? -15.037 -1.247 16.983 1.00 90.12 72 VAL A O 1
ATOM 563 N N . HIS A 1 73 ? -15.224 0.067 15.173 1.00 87.38 73 HIS A N 1
ATOM 564 C CA . HIS A 1 73 ? -15.229 1.327 15.912 1.00 87.38 73 HIS A CA 1
ATOM 565 C C . HIS A 1 73 ? -16.523 2.120 15.699 1.00 87.38 73 HIS A C 1
ATOM 567 O O . HIS A 1 73 ? -16.717 2.758 14.670 1.00 87.38 73 HIS A O 1
ATOM 573 N N . GLU A 1 74 ? -17.362 2.183 16.734 1.00 85.75 74 GLU A N 1
ATOM 574 C CA . GLU A 1 74 ? -18.521 3.091 16.765 1.00 85.75 74 GLU A CA 1
ATOM 575 C C . GLU A 1 74 ? -18.083 4.564 16.904 1.00 85.75 74 GLU A C 1
ATOM 577 O O . GLU A 1 74 ? -18.671 5.473 16.309 1.00 85.75 74 GLU A O 1
ATOM 582 N N . ASP A 1 75 ? -16.991 4.795 17.641 1.00 90.94 75 ASP A N 1
ATOM 583 C CA . ASP A 1 75 ? -16.424 6.119 17.902 1.00 90.94 75 ASP A CA 1
ATOM 584 C C . ASP A 1 75 ? -15.889 6.769 16.606 1.00 90.94 75 ASP A C 1
ATOM 586 O O . ASP A 1 75 ? -15.002 6.207 15.948 1.00 90.94 75 ASP A O 1
ATOM 590 N N . PRO A 1 76 ? -16.398 7.952 16.213 1.00 88.88 76 PRO A N 1
ATOM 591 C CA . PRO A 1 76 ? -15.927 8.658 15.025 1.00 88.88 76 PRO A CA 1
ATOM 592 C C . PRO A 1 76 ? -14.451 9.073 15.106 1.00 88.88 76 PRO A C 1
ATOM 594 O O . PRO A 1 76 ? -13.790 9.116 14.070 1.00 88.88 76 PRO A O 1
ATOM 597 N N . ILE A 1 77 ? -13.907 9.337 16.300 1.00 92.50 77 ILE A N 1
ATOM 598 C CA . ILE A 1 77 ? -12.504 9.751 16.458 1.00 92.50 77 ILE A CA 1
ATOM 599 C C . ILE A 1 77 ? -11.574 8.595 16.088 1.00 92.50 77 ILE A C 1
ATOM 601 O O . ILE A 1 77 ? -10.671 8.761 15.272 1.00 92.50 77 ILE A O 1
ATOM 605 N N . LYS A 1 78 ? -11.847 7.393 16.604 1.00 89.38 78 LYS A N 1
ATOM 606 C CA . LYS A 1 78 ? -11.048 6.197 16.293 1.00 89.38 78 LYS A CA 1
ATOM 607 C C . LYS A 1 78 ? -11.114 5.835 14.813 1.00 89.38 78 LYS A C 1
ATOM 609 O O . LYS A 1 78 ? -10.103 5.474 14.222 1.00 89.38 78 LYS A O 1
ATOM 614 N N . ARG A 1 79 ? -12.283 5.982 14.179 1.00 89.94 79 ARG A N 1
ATOM 615 C CA . ARG A 1 79 ? -12.416 5.792 12.724 1.00 89.94 79 ARG A CA 1
ATOM 616 C C . ARG A 1 79 ? -11.546 6.773 11.940 1.00 89.94 79 ARG A C 1
ATOM 618 O O . ARG A 1 79 ? -10.861 6.360 11.006 1.00 89.94 79 ARG A O 1
ATOM 625 N N . LEU A 1 80 ? -11.528 8.045 12.342 1.00 92.38 80 LEU A N 1
ATOM 626 C CA . LEU A 1 80 ? -10.663 9.058 11.735 1.00 92.38 80 LEU A CA 1
ATOM 627 C C . LEU A 1 80 ? -9.176 8.729 11.913 1.00 92.38 80 LEU A C 1
ATOM 629 O O . LEU A 1 80 ? -8.419 8.859 10.955 1.00 92.38 80 LEU A O 1
ATOM 633 N N . GLU A 1 81 ? -8.754 8.258 13.086 1.00 92.81 81 GLU A N 1
ATOM 634 C CA . GLU A 1 81 ? -7.365 7.836 13.324 1.00 92.81 81 GLU A CA 1
ATOM 635 C C . GLU A 1 81 ? -6.931 6.732 12.348 1.00 92.81 81 GLU A C 1
ATOM 637 O O . GLU A 1 81 ? -5.869 6.839 11.727 1.00 92.81 81 GLU A O 1
ATOM 642 N N . ILE A 1 82 ? -7.779 5.718 12.138 1.00 93.44 82 ILE A N 1
ATOM 643 C CA . ILE A 1 82 ? -7.506 4.647 11.169 1.00 93.44 82 ILE A CA 1
ATOM 644 C C . ILE A 1 82 ? -7.446 5.192 9.739 1.00 93.44 82 ILE A C 1
ATOM 646 O O . ILE A 1 82 ? -6.529 4.853 8.990 1.00 93.44 82 ILE A O 1
ATOM 650 N N . GLN A 1 83 ? -8.371 6.072 9.349 1.00 93.25 83 GLN A N 1
ATOM 651 C CA . GLN A 1 83 ? -8.350 6.688 8.018 1.00 93.25 83 GLN A CA 1
ATOM 652 C C . GLN A 1 83 ? -7.071 7.501 7.785 1.00 93.25 83 GLN A C 1
ATOM 654 O O . GLN A 1 83 ? -6.442 7.368 6.734 1.00 93.25 83 GLN A O 1
ATOM 659 N N . VAL A 1 84 ? -6.644 8.297 8.768 1.00 96.00 84 VAL A N 1
ATOM 660 C CA . VAL A 1 84 ? -5.387 9.057 8.710 1.00 96.00 84 VAL A CA 1
ATOM 661 C C . VAL A 1 84 ? -4.194 8.112 8.574 1.00 96.00 84 VAL A C 1
ATOM 663 O O . VAL 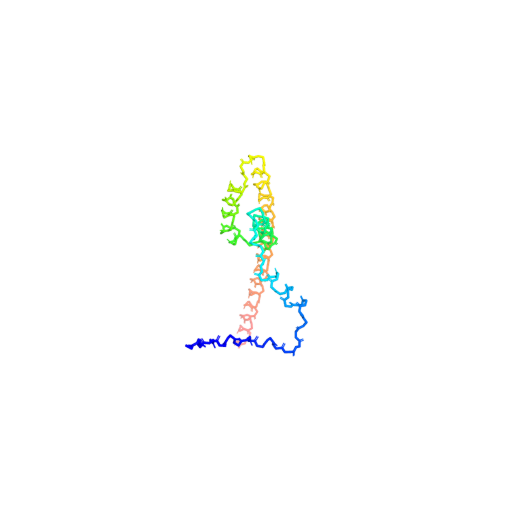A 1 84 ? -3.300 8.361 7.762 1.00 96.00 84 VAL A O 1
ATOM 666 N N . GLN A 1 85 ? -4.185 7.003 9.313 1.00 95.50 85 GLN A N 1
ATOM 667 C CA . GLN A 1 85 ? -3.129 6.001 9.215 1.00 95.50 85 GLN A CA 1
ATOM 668 C C . GLN A 1 85 ? -3.087 5.341 7.826 1.00 95.50 85 GLN A C 1
ATOM 670 O O . GLN A 1 85 ? -2.012 5.239 7.233 1.00 95.50 85 GLN A O 1
ATOM 675 N N . ILE A 1 86 ? -4.239 4.972 7.258 1.00 95.25 86 ILE A N 1
ATOM 676 C CA . ILE A 1 86 ? -4.332 4.436 5.891 1.00 95.25 86 ILE A CA 1
ATOM 677 C C . ILE A 1 86 ? -3.812 5.462 4.877 1.00 95.25 86 ILE A C 1
ATOM 679 O O . ILE A 1 86 ? -3.013 5.111 4.010 1.00 95.25 86 ILE A O 1
ATOM 683 N N . LYS A 1 87 ? -4.188 6.741 5.007 1.00 96.25 87 LYS A N 1
ATOM 684 C CA . LYS A 1 87 ? -3.688 7.815 4.132 1.00 96.25 87 LYS A CA 1
ATOM 685 C C . LYS A 1 87 ? -2.180 8.019 4.243 1.00 96.25 87 LYS A C 1
ATOM 687 O O . LYS A 1 87 ? -1.517 8.247 3.234 1.00 96.25 87 LYS A O 1
ATOM 692 N N . LYS A 1 88 ? -1.608 7.889 5.441 1.00 96.81 88 LYS A N 1
ATOM 693 C CA . LYS A 1 88 ? -0.152 7.933 5.628 1.00 96.81 88 LYS A CA 1
ATOM 694 C C . LYS A 1 88 ? 0.544 6.825 4.832 1.00 96.81 88 LYS A C 1
ATOM 696 O O . LYS A 1 88 ? 1.524 7.099 4.143 1.00 96.81 88 LYS A O 1
ATOM 701 N N . TYR A 1 89 ? 0.034 5.599 4.899 1.00 96.75 89 TYR A N 1
ATOM 702 C CA . TYR A 1 89 ? 0.586 4.480 4.135 1.00 96.75 89 TYR A CA 1
ATOM 703 C C . TYR A 1 89 ? 0.361 4.632 2.626 1.00 96.75 89 TYR A C 1
ATOM 705 O O . TYR A 1 89 ? 1.261 4.327 1.848 1.00 96.75 89 TYR A O 1
ATOM 713 N N . GLU A 1 90 ? -0.769 5.198 2.201 1.00 95.38 90 GLU A N 1
ATOM 714 C CA . GLU A 1 90 ? -1.028 5.526 0.794 1.00 95.38 90 GLU A CA 1
ATOM 715 C C . GLU A 1 90 ? 0.041 6.476 0.218 1.00 95.38 90 GLU A C 1
ATOM 717 O O . GLU A 1 90 ? 0.543 6.273 -0.888 1.00 95.38 90 GLU A O 1
ATOM 722 N N . LEU A 1 91 ? 0.469 7.482 0.986 1.00 95.94 91 LEU A N 1
ATOM 723 C CA . LEU A 1 91 ? 1.564 8.365 0.571 1.00 95.94 91 LEU A CA 1
ATOM 724 C C . LEU A 1 91 ? 2.890 7.606 0.427 1.00 95.94 91 LEU A C 1
ATOM 726 O O . LEU A 1 91 ? 3.629 7.820 -0.538 1.00 95.94 91 LEU A O 1
ATOM 730 N N . THR A 1 92 ? 3.196 6.699 1.361 1.00 94.94 92 THR A N 1
ATOM 731 C CA . THR A 1 92 ? 4.385 5.838 1.273 1.00 94.94 92 THR A CA 1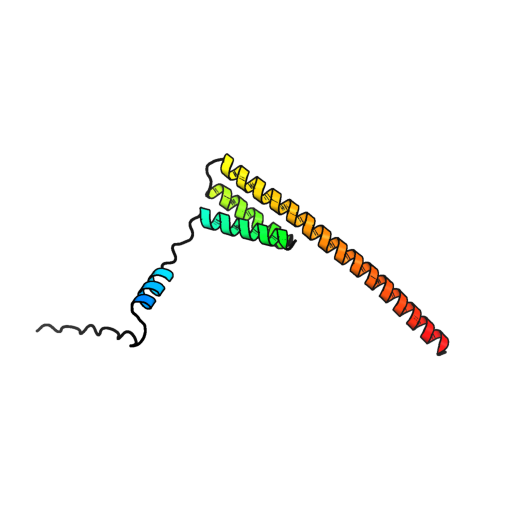
ATOM 732 C C . THR A 1 92 ? 4.342 4.954 0.028 1.00 94.94 92 THR A C 1
ATOM 734 O O . THR A 1 92 ? 5.351 4.856 -0.672 1.00 94.94 92 THR A O 1
ATOM 737 N N . LEU A 1 93 ? 3.180 4.377 -0.284 1.00 96.12 93 LEU A N 1
ATOM 738 C CA . LEU A 1 93 ? 2.953 3.553 -1.467 1.00 96.12 93 LEU A CA 1
ATOM 739 C C . LEU A 1 93 ? 3.280 4.314 -2.753 1.00 96.12 93 LEU A C 1
ATOM 741 O O . LEU A 1 93 ? 4.104 3.847 -3.538 1.00 96.12 93 LEU A O 1
ATOM 745 N N . TYR A 1 94 ? 2.692 5.498 -2.957 1.00 95.50 94 TYR A N 1
ATOM 746 C CA . TYR A 1 94 ? 2.948 6.291 -4.163 1.00 95.50 94 TYR A CA 1
ATOM 747 C C . TYR A 1 94 ? 4.409 6.731 -4.262 1.00 95.50 94 TYR A C 1
ATOM 749 O O . TYR A 1 94 ? 4.997 6.706 -5.346 1.00 95.50 94 TYR A O 1
ATOM 757 N N . LEU A 1 95 ? 5.042 7.074 -3.138 1.00 95.56 95 LEU A N 1
ATOM 758 C CA . LEU A 1 95 ? 6.456 7.441 -3.115 1.00 95.56 95 LEU A CA 1
ATOM 759 C C . LEU A 1 95 ? 7.372 6.256 -3.462 1.00 95.56 95 LEU A C 1
ATOM 761 O O . LEU A 1 95 ? 8.386 6.431 -4.136 1.00 95.56 95 LEU A O 1
ATOM 765 N N . LYS A 1 96 ? 7.039 5.041 -3.023 1.00 94.19 96 LYS A N 1
ATOM 766 C CA . LYS A 1 96 ? 7.794 3.827 -3.365 1.00 94.19 96 LYS A CA 1
ATOM 767 C C . LYS A 1 96 ? 7.563 3.401 -4.813 1.00 94.19 96 LYS A C 1
ATOM 769 O O . LYS A 1 96 ? 8.538 3.163 -5.522 1.00 94.19 96 LYS A O 1
ATOM 774 N N . ALA A 1 97 ? 6.311 3.388 -5.263 1.00 92.44 97 ALA A N 1
ATOM 775 C CA . ALA A 1 97 ? 5.944 3.041 -6.633 1.00 92.44 97 ALA A CA 1
ATOM 776 C C . ALA A 1 97 ? 6.572 4.005 -7.654 1.00 92.44 97 ALA A C 1
ATOM 778 O O . ALA A 1 97 ? 7.152 3.566 -8.641 1.00 92.44 97 ALA A O 1
ATOM 779 N N . SER A 1 98 ? 6.546 5.315 -7.389 1.00 92.62 98 SER A N 1
ATOM 780 C CA . SER A 1 98 ? 7.185 6.315 -8.261 1.00 92.62 98 SER A CA 1
ATOM 781 C C . SER A 1 98 ? 8.706 6.160 -8.329 1.00 92.62 98 SER A C 1
ATOM 783 O O . SER A 1 98 ? 9.280 6.270 -9.410 1.00 92.62 98 SER A O 1
ATOM 785 N N . LYS A 1 99 ? 9.373 5.838 -7.212 1.00 94.31 99 LYS A N 1
ATOM 786 C CA . LYS A 1 99 ? 10.814 5.535 -7.210 1.00 94.31 99 LYS A CA 1
ATOM 787 C C . LYS A 1 99 ? 11.146 4.293 -8.037 1.00 94.31 99 LYS A C 1
ATOM 789 O O . LYS A 1 99 ? 12.116 4.317 -8.788 1.00 94.31 99 LYS A O 1
ATOM 794 N N . GLN A 1 100 ? 10.349 3.231 -7.918 1.00 92.25 100 GLN A N 1
ATOM 795 C CA . GLN A 1 100 ? 10.524 2.015 -8.717 1.00 92.25 100 GLN A CA 1
ATOM 796 C C . GLN A 1 100 ? 10.284 2.289 -10.206 1.00 92.25 100 GLN A C 1
ATOM 798 O O . GLN A 1 100 ? 11.102 1.893 -11.031 1.00 92.25 100 GLN A O 1
ATOM 803 N N . ALA A 1 101 ? 9.223 3.023 -10.546 1.00 91.06 101 ALA A N 1
ATOM 804 C CA . ALA A 1 101 ? 8.929 3.413 -11.922 1.00 91.06 101 ALA A CA 1
ATOM 805 C C . ALA A 1 101 ? 10.055 4.266 -12.528 1.00 91.06 101 ALA A C 1
ATOM 807 O O . ALA A 1 101 ? 10.451 4.041 -13.667 1.00 91.06 101 ALA A O 1
ATOM 808 N N . LEU A 1 102 ? 10.627 5.196 -11.755 1.00 93.50 102 LEU A N 1
ATOM 809 C CA . LEU A 1 102 ? 11.770 5.997 -12.193 1.00 93.50 102 LEU A CA 1
ATOM 810 C C . LEU A 1 102 ? 13.002 5.125 -12.481 1.00 93.50 102 LEU A C 1
ATOM 812 O O . LEU A 1 102 ? 13.641 5.294 -13.515 1.00 93.50 102 LEU A O 1
ATOM 816 N N . GLN A 1 103 ? 13.319 4.173 -11.599 1.00 93.06 103 GLN A N 1
ATOM 817 C CA . GLN A 1 103 ? 14.428 3.234 -11.809 1.00 93.06 103 GLN A CA 1
ATOM 818 C C . GLN A 1 103 ? 14.200 2.340 -13.036 1.00 93.06 103 GLN A C 1
ATOM 820 O O . GLN A 1 103 ? 15.122 2.101 -13.815 1.00 93.06 103 GLN A O 1
ATOM 825 N N . GLN A 1 104 ? 12.968 1.873 -13.246 1.00 92.06 104 GLN A N 1
ATOM 826 C CA . GLN A 1 104 ? 12.596 1.094 -14.428 1.00 92.06 104 GLN A CA 1
ATOM 827 C C . GLN A 1 104 ? 12.715 1.917 -15.716 1.00 92.06 104 GLN A C 1
ATOM 829 O O . GLN A 1 104 ? 13.248 1.425 -16.703 1.00 92.06 104 GLN A O 1
ATOM 834 N N . ALA A 1 105 ? 12.296 3.183 -15.703 1.00 92.31 105 ALA A N 1
ATOM 835 C CA . ALA A 1 105 ? 12.444 4.069 -16.854 1.00 92.31 105 ALA A CA 1
ATOM 836 C C . ALA A 1 105 ? 13.922 4.319 -17.197 1.00 92.31 105 ALA A C 1
ATOM 838 O O . ALA A 1 105 ? 14.307 4.214 -18.357 1.00 92.31 105 ALA A O 1
ATOM 839 N N . GLN A 1 106 ? 14.764 4.576 -16.191 1.00 93.75 106 GLN A N 1
ATOM 840 C CA . GLN A 1 106 ? 16.204 4.781 -16.389 1.00 93.75 106 GLN A CA 1
ATOM 841 C C . GLN A 1 106 ? 16.899 3.526 -16.930 1.00 93.75 106 GLN A C 1
ATOM 843 O O . GLN A 1 106 ? 17.718 3.619 -17.839 1.00 93.75 106 GLN A O 1
ATOM 848 N N . THR A 1 107 ? 16.556 2.349 -16.401 1.00 93.38 107 THR A N 1
ATOM 849 C CA . THR A 1 107 ? 17.123 1.075 -16.876 1.00 93.38 107 THR A CA 1
ATOM 850 C C . THR A 1 107 ? 16.652 0.720 -18.286 1.00 93.38 107 THR A C 1
ATOM 852 O O . THR A 1 107 ? 17.455 0.261 -19.099 1.00 93.38 107 THR A O 1
ATOM 855 N N . ALA A 1 108 ? 15.388 0.989 -18.616 1.00 91.25 108 ALA A N 1
ATOM 856 C CA . ALA A 1 108 ? 14.875 0.842 -19.974 1.00 91.25 108 ALA A CA 1
ATOM 857 C C . ALA A 1 108 ? 15.573 1.802 -20.952 1.00 91.25 108 ALA A C 1
ATOM 859 O O . ALA A 1 108 ? 15.923 1.396 -22.056 1.00 91.25 108 ALA A O 1
ATOM 860 N N . GLU A 1 109 ? 15.842 3.046 -20.542 1.00 90.31 109 GLU A N 1
ATOM 861 C CA . GLU A 1 109 ? 16.578 4.014 -21.360 1.00 90.31 109 GLU A CA 1
ATOM 862 C C . GLU A 1 109 ? 18.019 3.554 -21.630 1.00 90.31 109 GLU A C 1
ATOM 864 O O . GLU A 1 109 ? 18.491 3.642 -22.763 1.00 90.31 109 GLU A O 1
ATOM 869 N N . THR A 1 110 ? 18.719 3.019 -20.622 1.00 90.25 110 THR A N 1
ATOM 870 C CA . THR A 1 110 ? 20.068 2.464 -20.823 1.00 90.25 110 THR A CA 1
ATOM 871 C C . THR A 1 110 ? 20.053 1.247 -21.741 1.00 90.25 110 THR A C 1
ATOM 873 O O . THR A 1 110 ? 20.871 1.174 -22.652 1.00 90.25 110 THR A O 1
ATOM 876 N N . GLN A 1 111 ? 19.088 0.337 -21.571 1.00 90.25 111 GLN A N 1
ATOM 877 C CA . GLN A 1 111 ? 18.958 -0.852 -22.418 1.00 90.25 111 GLN A CA 1
ATOM 878 C C . GLN A 1 111 ? 18.618 -0.493 -23.867 1.00 90.25 111 GLN A C 1
ATOM 880 O O . GLN A 1 111 ? 19.168 -1.094 -24.785 1.00 90.25 111 GLN A O 1
ATOM 885 N N . ALA A 1 112 ? 17.754 0.502 -24.086 1.00 88.12 112 ALA A N 1
ATOM 886 C CA . ALA A 1 112 ? 17.428 0.988 -25.424 1.00 88.12 112 ALA A CA 1
ATOM 887 C C . ALA A 1 112 ? 18.661 1.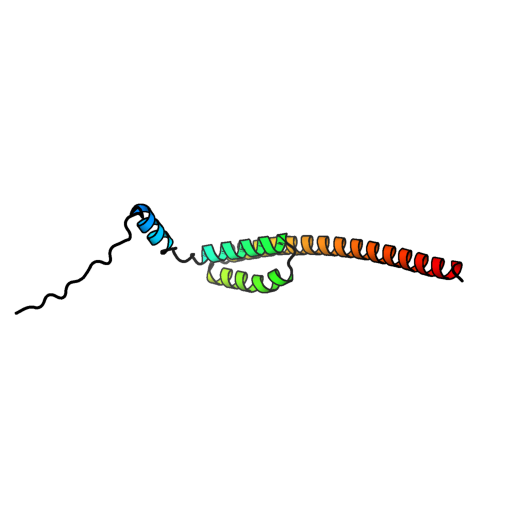589 -26.118 1.00 88.12 112 ALA A C 1
ATOM 889 O O . ALA A 1 112 ? 18.958 1.231 -27.255 1.00 88.12 112 ALA A O 1
ATOM 890 N N . LYS A 1 113 ? 19.435 2.427 -25.413 1.00 87.69 113 LYS A N 1
ATOM 891 C CA . LYS A 1 113 ? 20.686 2.996 -25.945 1.00 87.69 113 LYS A CA 1
ATOM 892 C C . LYS A 1 113 ? 21.733 1.922 -26.250 1.00 87.69 113 LYS A C 1
ATOM 894 O O . LYS A 1 113 ? 22.399 1.989 -27.278 1.00 87.69 113 LYS A O 1
ATOM 899 N N . GLU A 1 114 ? 21.889 0.927 -25.379 1.00 85.44 114 GLU A N 1
ATOM 900 C CA . GLU A 1 114 ? 22.804 -0.200 -25.610 1.00 85.44 114 GLU A CA 1
ATOM 901 C C . GLU A 1 114 ? 22.368 -1.054 -26.807 1.00 85.44 114 GLU A C 1
ATOM 903 O O . GLU A 1 114 ? 23.209 -1.437 -27.621 1.00 85.44 114 GLU A O 1
ATOM 908 N N . ALA A 1 115 ? 21.063 -1.303 -26.957 1.00 85.44 115 ALA A N 1
ATOM 909 C CA . ALA A 1 115 ? 20.510 -2.015 -28.103 1.00 85.44 115 ALA A CA 1
ATOM 910 C C . ALA A 1 115 ? 20.760 -1.260 -29.419 1.00 85.44 115 ALA A C 1
ATOM 912 O O . ALA A 1 115 ? 21.216 -1.873 -30.381 1.00 85.44 115 ALA A O 1
ATOM 913 N N . GLU A 1 116 ? 20.560 0.062 -29.454 1.00 81.44 116 GLU A N 1
ATOM 914 C CA . GLU A 1 116 ? 20.873 0.891 -30.628 1.00 81.44 116 GLU A CA 1
ATOM 915 C C . GLU A 1 116 ? 22.370 0.860 -30.985 1.00 81.44 116 GLU A C 1
ATOM 917 O O . GLU A 1 116 ? 22.737 0.807 -32.160 1.00 81.44 116 GLU A O 1
ATOM 922 N N . LEU A 1 117 ? 23.268 0.871 -29.995 1.00 79.94 117 LEU A N 1
ATOM 923 C CA . LEU A 1 117 ? 24.714 0.780 -30.235 1.00 79.94 117 LEU A CA 1
ATOM 924 C C . LEU A 1 117 ? 25.131 -0.603 -30.760 1.00 79.94 117 LEU A C 1
ATOM 926 O O . LEU A 1 117 ? 25.982 -0.699 -31.651 1.00 79.94 117 LEU A O 1
ATOM 930 N N . LEU A 1 118 ? 24.536 -1.677 -30.238 1.00 78.00 118 LEU A N 1
ATOM 931 C CA . LEU A 1 118 ? 24.763 -3.043 -30.718 1.00 78.00 118 LEU A CA 1
ATOM 932 C C . LEU A 1 118 ? 24.232 -3.238 -32.145 1.00 78.00 118 LEU A C 1
ATOM 934 O O . LEU A 1 118 ? 24.917 -3.836 -32.976 1.00 78.00 118 LEU A O 1
ATOM 938 N N . ASP A 1 119 ? 23.065 -2.678 -32.456 1.00 76.81 119 ASP A N 1
ATOM 939 C CA . ASP A 1 119 ? 22.476 -2.745 -33.793 1.00 76.81 119 ASP A CA 1
ATOM 940 C C . ASP A 1 119 ? 23.349 -1.998 -34.815 1.00 76.81 119 ASP A C 1
ATOM 942 O O . ASP A 1 119 ? 23.796 -2.579 -35.806 1.00 76.81 119 ASP A O 1
ATOM 946 N N . ASN A 1 120 ? 23.764 -0.764 -34.502 1.00 70.19 120 ASN A N 1
ATOM 947 C CA . ASN A 1 120 ? 24.662 0.025 -35.352 1.00 70.19 120 ASN A CA 1
ATOM 948 C C . ASN A 1 120 ? 26.044 -0.622 -35.557 1.00 70.19 120 ASN A C 1
ATOM 950 O O . ASN A 1 120 ? 26.628 -0.529 -36.642 1.00 70.19 120 ASN A O 1
ATOM 954 N N . THR A 1 121 ? 26.594 -1.289 -34.537 1.00 71.25 121 THR A N 1
ATOM 955 C CA . THR A 1 121 ? 27.875 -2.006 -34.666 1.00 71.25 121 THR A CA 1
ATOM 956 C C . THR A 1 121 ? 27.740 -3.298 -35.472 1.00 71.25 121 THR A C 1
ATOM 958 O O . THR A 1 121 ? 28.661 -3.635 -36.223 1.00 71.25 121 THR A O 1
ATOM 961 N N . SER A 1 122 ? 26.602 -3.992 -35.384 1.00 70.62 122 SER A N 1
ATOM 962 C CA . SER A 1 122 ? 26.309 -5.163 -36.216 1.00 70.62 122 SER A CA 1
ATOM 963 C C . SER A 1 122 ? 26.119 -4.786 -37.692 1.00 70.62 122 SER A C 1
ATOM 965 O O . SER A 1 122 ? 26.806 -5.344 -38.549 1.00 70.62 122 SER A O 1
ATOM 967 N N . ALA A 1 123 ? 25.336 -3.740 -37.977 1.00 67.69 123 ALA A N 1
ATOM 968 C CA . ALA A 1 123 ? 25.143 -3.196 -39.320 1.00 67.69 123 ALA A CA 1
ATOM 969 C C . ALA A 1 123 ? 26.460 -2.685 -39.929 1.00 67.69 123 ALA A C 1
ATOM 971 O O . ALA A 1 123 ? 26.747 -2.914 -41.105 1.00 67.69 123 ALA A O 1
ATOM 972 N N . SER A 1 124 ? 27.313 -2.052 -39.115 1.00 62.28 124 SER A N 1
ATOM 973 C CA . SER A 1 124 ? 28.652 -1.640 -39.548 1.00 62.28 124 SER A CA 1
ATOM 974 C C . SER A 1 124 ? 29.525 -2.847 -39.906 1.00 62.28 124 SER A C 1
ATOM 976 O O . SER A 1 124 ? 30.168 -2.838 -40.950 1.00 62.28 124 SER A O 1
ATOM 978 N N . ARG A 1 125 ? 29.538 -3.917 -39.096 1.00 67.38 125 ARG A N 1
ATOM 979 C CA . ARG A 1 125 ? 30.299 -5.144 -39.405 1.00 67.38 125 ARG A CA 1
ATOM 980 C C . ARG A 1 125 ? 29.838 -5.828 -40.692 1.00 67.38 125 ARG A C 1
ATOM 982 O O . ARG A 1 125 ? 30.682 -6.325 -41.432 1.00 67.38 125 ARG A O 1
ATOM 989 N N . GLU A 1 126 ? 28.541 -5.849 -40.978 1.00 69.44 126 GLU A N 1
ATOM 990 C CA . GLU A 1 126 ? 28.018 -6.406 -42.233 1.00 69.44 126 GLU A CA 1
ATOM 991 C C . GLU A 1 126 ? 28.438 -5.598 -43.466 1.00 69.44 126 GLU A C 1
ATOM 993 O O . GLU A 1 126 ? 28.662 -6.174 -44.529 1.00 69.44 126 GLU A O 1
ATOM 998 N N . LEU A 1 127 ? 28.590 -4.279 -43.324 1.00 66.06 127 LEU A N 1
ATOM 999 C CA . LEU A 1 127 ? 29.076 -3.388 -44.381 1.00 66.06 127 LEU A CA 1
ATOM 1000 C C . LEU A 1 127 ? 30.561 -3.593 -44.714 1.00 66.06 127 LEU A C 1
ATOM 1002 O O . LEU A 1 127 ? 30.929 -3.448 -45.873 1.00 66.06 127 LEU A O 1
ATOM 1006 N N . TRP A 1 128 ? 31.399 -3.947 -43.734 1.00 67.00 128 TRP A N 1
ATOM 1007 C CA . TRP A 1 128 ? 32.833 -4.222 -43.944 1.00 67.00 128 TRP A CA 1
ATOM 1008 C C . TRP A 1 128 ? 33.137 -5.655 -44.408 1.00 67.00 128 TRP A C 1
ATOM 1010 O O . TRP A 1 128 ? 34.229 -5.912 -44.906 1.00 67.00 128 TRP A O 1
ATOM 1020 N N . ASN A 1 129 ? 32.196 -6.587 -44.229 1.00 62.59 129 ASN A N 1
ATOM 1021 C CA . ASN A 1 129 ? 32.317 -7.982 -44.671 1.00 62.59 129 ASN A CA 1
ATOM 1022 C C . ASN A 1 129 ? 31.742 -8.229 -46.086 1.00 62.59 129 ASN A C 1
ATOM 1024 O O . ASN A 1 129 ? 31.665 -9.384 -46.509 1.00 62.59 129 ASN A O 1
ATOM 1028 N N . LYS A 1 130 ? 31.322 -7.173 -46.797 1.00 51.28 130 LYS A N 1
ATOM 1029 C CA . LYS A 1 130 ? 30.943 -7.183 -48.221 1.00 51.28 130 LYS A CA 1
ATOM 1030 C C . LYS A 1 130 ? 32.062 -6.591 -49.068 1.00 51.28 130 LYS A C 1
ATOM 1032 O O . LYS A 1 130 ? 32.238 -7.098 -50.196 1.00 51.28 130 LYS A O 1
#